Protein AF-A0A8J4Y0R9-F1 (afdb_monomer_lite)

Secondary structure (DSSP, 8-state):
---SS-HHHHHHHIIIIIIHHHHHTHHHHTT--HHHHHHHHHHHHHHHHHHHHTT---------HHHHHHHHHHHHHHHHHTS--GGGGGG------SSSS-PPP-

Organism: Chionoecetes opilio (NCBI:txid41210)

Radius of gyration: 20.31 Å; chains: 1; bounding box: 46×37×62 Å

Sequence (106 aa):
MSWLLDNQGLEILYKAQVRSSMEYACLGWGGAANKHLALLDKVQGRAVRLIRDSGAGRNHDSTAFSTARDVAGLTVMYKVHQQRVPHLHTLRQPLRRARLLQGPLP

Foldseek 3Di:
DPPPAQLVRLVVCCVPPVVCCLLQVLVVCVPPPVVVVVVSVVVVVVSVCVSVVSPPPDPDPCVDSVVSSVVNVVVLVCCVPPVVDPVCVVVNDDPPPDDPPPDDDD

pLDDT: mean 71.7, std 11.48, range [45.09, 85.5]

Structure (mmCIF, N/CA/C/O backbone):
data_AF-A0A8J4Y0R9-F1
#
_entry.id   AF-A0A8J4Y0R9-F1
#
loop_
_atom_site.group_PDB
_atom_site.id
_atom_site.type_symbol
_atom_site.label_atom_id
_atom_site.label_alt_id
_atom_site.label_comp_id
_atom_site.label_asym_id
_atom_site.label_entity_id
_atom_site.label_seq_id
_atom_site.pdbx_PDB_ins_code
_atom_site.Cartn_x
_atom_site.Cartn_y
_atom_site.Cartn_z
_atom_site.occupancy
_atom_site.B_iso_or_equiv
_atom_site.auth_seq_id
_atom_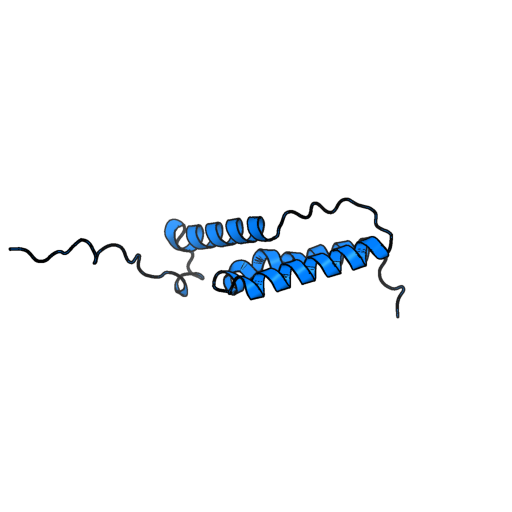site.auth_comp_id
_atom_site.auth_asym_id
_atom_site.auth_atom_id
_atom_site.pdbx_PDB_model_num
ATOM 1 N N . MET A 1 1 ? 5.019 13.049 -25.328 1.00 45.09 1 MET A N 1
ATOM 2 C CA . MET A 1 1 ? 5.161 13.325 -23.878 1.00 45.09 1 MET A CA 1
ATOM 3 C C . MET A 1 1 ? 5.657 12.070 -23.147 1.00 45.09 1 MET A C 1
ATOM 5 O O . MET A 1 1 ? 5.018 11.621 -22.211 1.00 45.09 1 MET A O 1
ATOM 9 N N . SER A 1 2 ? 6.757 11.452 -23.589 1.00 52.16 2 SER A N 1
ATOM 10 C CA . SER A 1 2 ? 7.227 10.146 -23.077 1.00 52.16 2 SER A CA 1
ATOM 11 C C . SER A 1 2 ? 8.657 10.175 -22.521 1.00 52.16 2 SER A C 1
ATOM 13 O O . SER A 1 2 ? 9.186 9.133 -22.169 1.00 52.16 2 SER A O 1
ATOM 15 N N . TRP A 1 3 ? 9.277 11.356 -22.423 1.00 54.25 3 TRP A N 1
ATOM 16 C CA . TRP A 1 3 ? 10.682 11.533 -22.025 1.00 54.25 3 TRP A CA 1
ATOM 17 C C . TRP A 1 3 ? 10.861 12.325 -20.718 1.00 54.25 3 TRP A C 1
ATOM 19 O O . TRP A 1 3 ? 11.980 12.661 -20.355 1.00 54.25 3 TRP A O 1
ATOM 29 N N . LEU A 1 4 ? 9.768 12.670 -20.023 1.00 60.53 4 LEU A N 1
ATOM 30 C CA . LEU A 1 4 ? 9.815 13.628 -18.908 1.00 60.53 4 LEU A CA 1
ATOM 31 C C . LEU A 1 4 ? 10.388 13.036 -17.609 1.00 60.53 4 LEU A C 1
ATOM 33 O O . LEU A 1 4 ? 10.838 13.782 -16.746 1.00 60.53 4 LEU A O 1
ATOM 37 N N . LEU A 1 5 ? 10.360 11.714 -17.443 1.00 66.88 5 LEU A N 1
ATOM 38 C CA . LEU A 1 5 ? 10.831 11.063 -16.225 1.00 66.88 5 LEU A CA 1
ATOM 39 C C . LEU A 1 5 ? 11.887 10.030 -16.583 1.00 66.88 5 LEU A C 1
ATOM 41 O O . LEU A 1 5 ? 11.588 9.023 -17.219 1.00 66.88 5 LEU A O 1
ATOM 45 N N . ASP A 1 6 ? 13.112 10.306 -16.144 1.00 75.25 6 ASP A N 1
ATOM 46 C CA . ASP A 1 6 ? 14.175 9.314 -16.086 1.00 75.25 6 ASP A CA 1
ATOM 47 C C . ASP A 1 6 ? 13.747 8.151 -15.173 1.00 75.25 6 ASP A C 1
ATOM 49 O O . ASP A 1 6 ? 12.881 8.303 -14.301 1.00 75.25 6 ASP A O 1
ATOM 53 N N . ASN A 1 7 ? 14.352 6.981 -15.343 1.00 75.06 7 ASN A N 1
ATOM 54 C CA . ASN A 1 7 ? 13.950 5.753 -14.648 1.00 75.06 7 ASN A CA 1
ATOM 55 C C . ASN A 1 7 ? 13.968 5.907 -13.125 1.00 75.06 7 ASN A C 1
ATOM 57 O O . ASN A 1 7 ? 13.086 5.421 -12.414 1.00 75.06 7 ASN A O 1
ATOM 61 N N . GLN A 1 8 ? 14.952 6.657 -12.635 1.00 75.94 8 GLN A N 1
ATOM 62 C CA . GLN A 1 8 ? 15.085 7.016 -11.232 1.00 75.94 8 GLN A CA 1
ATOM 63 C C . GLN A 1 8 ? 13.937 7.925 -10.758 1.00 75.94 8 GLN A C 1
ATOM 65 O O . GLN A 1 8 ? 13.454 7.781 -9.637 1.00 75.94 8 GLN A O 1
ATOM 70 N N . GLY A 1 9 ? 13.453 8.830 -11.611 1.00 80.31 9 GLY A N 1
ATOM 71 C CA . GLY A 1 9 ? 12.290 9.671 -11.327 1.00 80.31 9 GLY A CA 1
ATOM 72 C C . GLY A 1 9 ? 10.998 8.860 -11.235 1.00 80.31 9 GLY A C 1
ATOM 73 O O . GLY A 1 9 ? 10.195 9.086 -10.329 1.00 80.31 9 GLY A O 1
ATOM 74 N N . LEU A 1 10 ? 10.823 7.868 -12.115 1.00 79.56 10 LEU A N 1
ATOM 75 C CA . LEU A 1 10 ? 9.679 6.953 -12.074 1.00 79.56 10 LEU A CA 1
ATOM 76 C C . LEU A 1 10 ? 9.678 6.111 -10.788 1.00 79.56 10 LEU A C 1
ATOM 78 O O . LEU A 1 10 ? 8.640 5.939 -10.147 1.00 79.56 10 LEU A O 1
ATOM 82 N N . GLU A 1 11 ? 10.854 5.631 -10.384 1.00 80.38 11 GLU A N 1
ATOM 83 C CA . GLU A 1 11 ? 11.054 4.887 -9.144 1.00 80.38 11 GLU A CA 1
ATOM 84 C C . GLU A 1 11 ? 10.709 5.729 -7.906 1.00 80.38 11 GLU A C 1
ATOM 86 O O . GLU A 1 11 ? 9.976 5.276 -7.019 1.00 80.38 11 GLU A O 1
ATOM 91 N N . ILE A 1 12 ? 11.223 6.961 -7.847 1.00 83.25 12 ILE A N 1
ATOM 92 C CA . ILE A 1 12 ? 10.967 7.896 -6.746 1.00 83.25 12 ILE A CA 1
ATOM 93 C C . ILE A 1 12 ? 9.477 8.222 -6.671 1.00 83.25 12 ILE A C 1
ATOM 95 O O . ILE A 1 12 ? 8.894 8.152 -5.589 1.00 83.25 12 ILE A O 1
ATOM 99 N N . LEU A 1 13 ? 8.839 8.509 -7.807 1.00 84.62 13 LEU A N 1
ATOM 100 C CA . LEU A 1 13 ? 7.414 8.818 -7.864 1.00 84.62 13 LEU A CA 1
ATOM 101 C C . LEU A 1 13 ? 6.557 7.629 -7.410 1.00 84.62 13 LEU A C 1
ATOM 103 O O . LEU A 1 13 ? 5.622 7.796 -6.624 1.00 84.62 13 LEU A O 1
ATOM 107 N N . TYR A 1 14 ? 6.901 6.417 -7.855 1.00 84.62 14 TYR A N 1
ATOM 108 C CA . TYR A 1 14 ? 6.230 5.199 -7.415 1.00 84.62 14 TYR A CA 1
ATOM 109 C C . TYR A 1 14 ? 6.350 5.011 -5.898 1.00 84.62 14 TYR A C 1
ATOM 111 O O . TYR A 1 14 ? 5.343 4.776 -5.228 1.00 84.62 14 TYR A O 1
ATOM 119 N N . LYS A 1 15 ? 7.560 5.152 -5.342 1.00 82.12 15 LYS A N 1
ATOM 120 C CA . LYS A 1 15 ? 7.807 5.022 -3.899 1.00 82.12 15 LYS A CA 1
ATOM 121 C C . LYS A 1 15 ? 7.071 6.094 -3.086 1.00 82.12 15 LYS A C 1
ATOM 123 O O . LYS A 1 15 ? 6.445 5.768 -2.081 1.00 82.12 15 LYS A O 1
ATOM 128 N N . ALA A 1 16 ? 7.116 7.348 -3.526 1.00 84.69 16 ALA A N 1
ATOM 129 C CA . ALA A 1 16 ? 6.544 8.474 -2.795 1.00 84.69 16 ALA A CA 1
ATOM 130 C C . ALA A 1 16 ? 5.010 8.457 -2.792 1.00 84.69 16 ALA A C 1
ATOM 132 O O . ALA A 1 16 ? 4.396 8.659 -1.748 1.00 84.69 16 ALA A O 1
ATOM 133 N N . GLN A 1 17 ? 4.391 8.192 -3.945 1.00 85.44 17 GLN A N 1
ATOM 134 C CA . GLN A 1 17 ? 2.946 8.339 -4.108 1.00 85.44 17 GLN A CA 1
ATOM 135 C C . GLN A 1 17 ? 2.222 6.999 -3.952 1.00 85.44 17 GLN A C 1
ATOM 137 O O . GLN A 1 17 ? 1.350 6.834 -3.099 1.00 85.44 17 GLN A O 1
ATOM 142 N N . VAL A 1 18 ? 2.580 6.024 -4.791 1.00 83.44 18 VAL A N 1
ATOM 143 C CA . VAL A 1 18 ? 1.816 4.782 -4.954 1.00 83.44 18 VAL A CA 1
ATOM 144 C C . VAL A 1 18 ? 2.115 3.818 -3.811 1.00 83.44 18 VAL A C 1
ATOM 146 O O . VAL A 1 18 ? 1.192 3.317 -3.172 1.00 83.44 18 VAL A O 1
ATOM 149 N N . ARG A 1 19 ? 3.397 3.595 -3.507 1.00 82.00 19 ARG A N 1
ATOM 150 C CA . ARG A 1 19 ? 3.827 2.706 -2.422 1.00 82.00 19 ARG A CA 1
ATOM 151 C C . ARG A 1 19 ? 3.390 3.232 -1.056 1.00 82.00 19 ARG A C 1
ATOM 153 O O . ARG A 1 19 ? 2.775 2.475 -0.316 1.00 82.00 19 ARG A O 1
ATOM 160 N N . SER A 1 20 ? 3.593 4.521 -0.775 1.00 81.00 20 SER A N 1
ATOM 161 C CA . SER A 1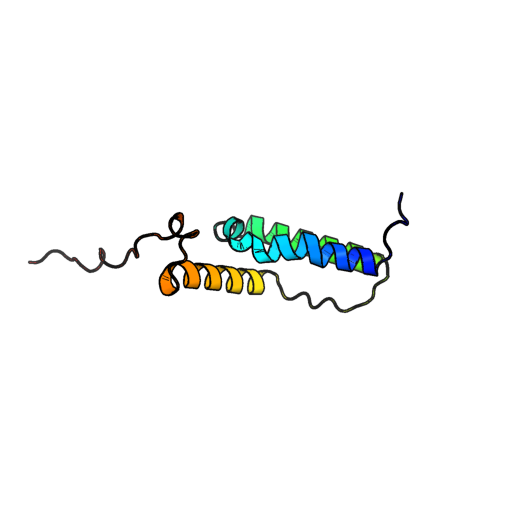 20 ? 3.104 5.158 0.458 1.00 81.00 20 SER A CA 1
ATOM 162 C C . SER A 1 20 ? 1.589 4.984 0.637 1.00 81.00 20 SER A C 1
ATOM 164 O O . SER A 1 20 ? 1.125 4.550 1.691 1.00 81.00 20 SER A O 1
ATOM 166 N N . SER A 1 21 ? 0.804 5.215 -0.421 1.00 81.25 21 SER A N 1
ATOM 167 C CA . SER A 1 21 ? -0.655 5.044 -0.365 1.00 81.25 21 SER A CA 1
ATOM 168 C C . SER A 1 21 ? -1.070 3.586 -0.135 1.00 81.25 21 SER A C 1
ATOM 170 O O . SER A 1 21 ? -2.019 3.325 0.599 1.00 81.25 21 SER A O 1
ATOM 172 N N . MET A 1 22 ? -0.367 2.621 -0.734 1.00 78.50 22 MET A N 1
ATOM 173 C CA . MET A 1 22 ? -0.658 1.193 -0.553 1.00 78.50 22 MET A CA 1
ATOM 174 C C . MET A 1 22 ? -0.193 0.647 0.812 1.00 78.50 22 MET A C 1
ATOM 176 O O . MET A 1 22 ? -0.845 -0.247 1.349 1.00 78.50 22 MET A O 1
ATOM 180 N N . GLU A 1 23 ? 0.892 1.175 1.391 1.00 75.50 23 GLU A N 1
ATOM 181 C CA . GLU A 1 23 ? 1.402 0.785 2.720 1.00 75.50 23 GLU A CA 1
ATOM 182 C C . GLU A 1 23 ? 0.574 1.402 3.856 1.00 75.50 23 GLU A C 1
ATOM 184 O O . GLU A 1 23 ? 0.168 0.696 4.781 1.00 75.50 23 GLU A O 1
ATOM 189 N N . TYR A 1 24 ? 0.283 2.705 3.782 1.00 71.69 24 TYR A N 1
ATOM 190 C CA . TYR A 1 24 ? -0.277 3.460 4.908 1.00 71.69 24 TYR A CA 1
ATOM 191 C C . TYR A 1 24 ? -1.798 3.645 4.872 1.00 71.69 24 TYR A C 1
ATOM 193 O O . TYR A 1 24 ? -2.383 4.007 5.893 1.00 71.69 24 TYR A O 1
ATOM 201 N N . ALA A 1 25 ? -2.491 3.315 3.776 1.00 72.38 25 ALA A N 1
ATOM 202 C CA . ALA A 1 25 ? -3.961 3.278 3.755 1.00 72.38 25 ALA A CA 1
ATOM 203 C C . ALA A 1 25 ? -4.547 2.022 4.438 1.00 72.38 25 ALA A C 1
ATOM 205 O O . ALA A 1 25 ? -5.669 1.608 4.142 1.00 72.38 25 ALA A O 1
ATOM 206 N N . CYS A 1 26 ? -3.809 1.399 5.362 1.00 65.19 26 CYS A N 1
ATOM 207 C CA . CYS A 1 26 ? -4.173 0.161 6.054 1.00 65.19 26 CYS A CA 1
ATOM 208 C C . CYS A 1 26 ? -5.554 0.220 6.731 1.00 65.19 26 CYS A C 1
ATOM 210 O O . CYS A 1 26 ? -6.219 -0.803 6.835 1.00 65.19 26 CYS A O 1
ATOM 212 N N . LEU A 1 27 ? -6.025 1.407 7.127 1.00 66.75 27 LEU A N 1
ATOM 213 C CA . LEU A 1 27 ? -7.378 1.614 7.653 1.00 66.75 27 LEU A CA 1
ATOM 214 C C . LEU A 1 27 ? -8.484 1.310 6.631 1.00 66.75 27 LEU A C 1
ATOM 216 O O . LEU A 1 27 ? -9.518 0.769 7.006 1.00 66.75 27 LEU A O 1
ATOM 220 N N . GLY A 1 28 ? -8.265 1.618 5.350 1.00 67.19 28 GLY A N 1
ATOM 221 C CA . GLY A 1 28 ? -9.201 1.275 4.276 1.00 67.19 28 GLY A CA 1
ATOM 222 C C . GLY A 1 28 ? -9.141 -0.203 3.886 1.00 67.19 28 GLY A C 1
ATOM 223 O O . GLY A 1 28 ? -10.143 -0.779 3.471 1.00 67.19 28 GLY A O 1
ATOM 224 N N . TRP A 1 29 ? -7.976 -0.836 4.056 1.00 67.19 29 TRP A N 1
ATOM 225 C CA . TRP A 1 29 ? -7.735 -2.217 3.624 1.00 67.19 29 TRP A CA 1
ATOM 226 C C . TRP A 1 29 ? -7.869 -3.264 4.731 1.00 67.19 29 TRP A C 1
ATOM 228 O O . TRP A 1 29 ? -8.010 -4.442 4.417 1.00 67.19 29 TRP A O 1
ATOM 238 N N . GLY A 1 30 ? -7.861 -2.869 6.006 1.00 66.56 30 GLY A N 1
ATOM 239 C CA . GLY A 1 30 ? -7.898 -3.786 7.151 1.00 66.56 30 GLY A CA 1
ATOM 240 C C . GLY A 1 30 ? -9.158 -4.656 7.226 1.00 66.56 30 GLY A C 1
ATOM 241 O O . GLY A 1 30 ? -9.150 -5.676 7.906 1.00 66.56 30 GLY A O 1
ATOM 242 N N . GLY A 1 31 ? -10.221 -4.281 6.506 1.00 65.81 31 GLY A N 1
ATOM 243 C CA . GLY A 1 31 ? -11.434 -5.084 6.318 1.00 65.81 31 GLY A CA 1
ATOM 244 C C . GLY A 1 31 ? -11.678 -5.539 4.874 1.00 65.81 31 GLY A C 1
ATOM 245 O O . GLY A 1 31 ? -12.739 -6.088 4.582 1.00 65.81 31 GLY A O 1
ATOM 246 N N . ALA A 1 32 ? -10.748 -5.289 3.949 1.00 71.56 32 ALA A N 1
ATOM 247 C CA . ALA A 1 32 ? -10.926 -5.642 2.547 1.00 71.56 32 ALA A CA 1
ATOM 248 C C . ALA A 1 32 ? -10.760 -7.153 2.335 1.00 71.56 32 ALA A C 1
ATOM 250 O O . ALA A 1 32 ? -9.867 -7.784 2.899 1.00 71.56 32 ALA A O 1
ATOM 251 N N . ALA A 1 33 ? -11.591 -7.748 1.474 1.00 74.38 33 ALA A N 1
ATOM 252 C CA . ALA A 1 33 ? -11.448 -9.162 1.139 1.00 74.38 33 ALA A CA 1
ATOM 253 C C . ALA A 1 33 ? -10.089 -9.438 0.470 1.00 74.38 33 ALA A C 1
ATOM 255 O O . ALA A 1 33 ? -9.607 -8.627 -0.325 1.00 74.38 33 ALA A O 1
ATOM 256 N N . ASN A 1 34 ? -9.525 -10.631 0.695 1.00 72.38 34 ASN A N 1
ATOM 257 C CA . ASN A 1 34 ? -8.242 -11.068 0.117 1.00 72.38 34 ASN A CA 1
ATOM 258 C C . ASN A 1 34 ? -8.148 -10.860 -1.407 1.00 72.38 34 ASN A C 1
ATOM 260 O O . ASN A 1 34 ? -7.074 -10.594 -1.940 1.00 72.38 34 ASN A O 1
ATOM 264 N N . LYS A 1 35 ? -9.284 -10.915 -2.116 1.00 76.44 35 LYS A N 1
ATOM 265 C CA . LYS A 1 35 ? -9.371 -10.626 -3.556 1.00 76.44 35 LYS A CA 1
ATOM 266 C C . LYS A 1 35 ? -8.941 -9.194 -3.904 1.00 76.44 35 LYS A C 1
ATOM 268 O O . LYS A 1 35 ? -8.273 -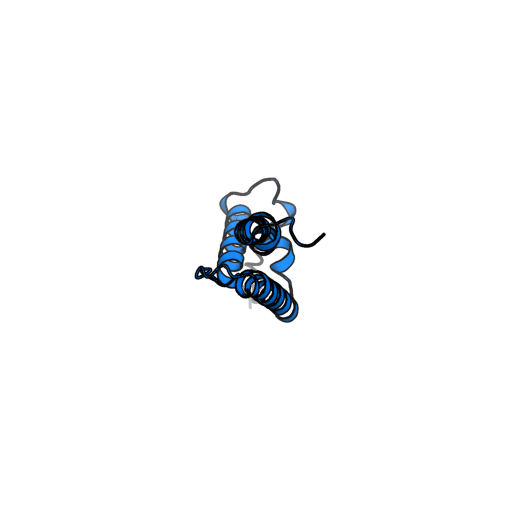9.005 -4.914 1.00 76.44 35 LYS A O 1
ATOM 273 N N . HIS A 1 36 ? -9.297 -8.204 -3.084 1.00 76.56 36 HIS A N 1
ATOM 274 C CA . HIS A 1 36 ? -8.902 -6.805 -3.280 1.00 76.56 36 HIS A CA 1
ATOM 275 C C . HIS A 1 36 ? -7.432 -6.581 -2.927 1.00 76.56 36 HIS A C 1
ATOM 277 O O . HIS A 1 36 ? -6.740 -5.849 -3.628 1.00 76.56 36 HIS A O 1
ATOM 283 N N . LEU A 1 37 ? -6.932 -7.273 -1.902 1.00 75.69 37 LEU A N 1
ATOM 284 C CA . LEU A 1 37 ? -5.514 -7.242 -1.543 1.00 75.69 37 LEU A CA 1
ATOM 285 C C . LEU A 1 37 ? -4.635 -7.787 -2.679 1.00 75.69 37 LEU A C 1
ATOM 287 O O . LEU A 1 37 ? -3.646 -7.160 -3.045 1.00 75.69 37 LEU A O 1
ATOM 291 N N . ALA A 1 38 ? -5.067 -8.872 -3.327 1.00 80.50 38 ALA A N 1
ATOM 292 C CA . ALA A 1 38 ? -4.386 -9.426 -4.495 1.00 80.50 38 ALA A CA 1
ATOM 293 C C . ALA A 1 38 ? -4.365 -8.468 -5.705 1.00 80.50 38 ALA A C 1
ATOM 295 O O . ALA A 1 38 ? -3.510 -8.599 -6.581 1.00 80.50 38 ALA A O 1
ATOM 296 N N . LEU A 1 39 ? -5.294 -7.506 -5.795 1.00 83.06 39 LEU A N 1
ATOM 297 C CA . LEU A 1 39 ? -5.240 -6.465 -6.828 1.00 83.06 39 LEU A CA 1
ATOM 298 C C . LEU A 1 39 ? -4.119 -5.458 -6.549 1.00 83.06 39 LEU A C 1
ATOM 300 O O . LEU A 1 39 ? -3.456 -5.041 -7.495 1.00 83.06 39 LEU A O 1
ATOM 304 N N . LEU A 1 40 ? -3.862 -5.115 -5.284 1.00 80.94 40 LEU A N 1
ATOM 305 C CA . LEU A 1 40 ? -2.751 -4.232 -4.903 1.00 80.94 40 LEU A CA 1
ATOM 306 C C . LEU A 1 40 ? -1.400 -4.869 -5.238 1.00 80.94 40 LEU A C 1
ATOM 308 O O . LEU A 1 40 ? -0.539 -4.220 -5.830 1.00 80.94 40 LEU A O 1
ATOM 312 N N . ASP A 1 41 ? -1.256 -6.168 -4.978 1.00 82.00 41 ASP A N 1
ATOM 313 C CA . ASP A 1 41 ? -0.040 -6.908 -5.329 1.00 82.00 41 ASP A CA 1
ATOM 314 C C . ASP A 1 41 ? 0.165 -6.954 -6.860 1.00 82.00 41 ASP A C 1
ATOM 316 O O . ASP A 1 41 ? 1.288 -6.847 -7.358 1.00 82.00 41 ASP A O 1
ATOM 320 N N . LYS A 1 42 ? -0.922 -7.012 -7.649 1.00 85.50 42 LYS A N 1
ATOM 321 C CA . LYS A 1 42 ? -0.854 -6.873 -9.117 1.00 85.50 42 LYS A CA 1
ATOM 322 C C . LYS A 1 42 ? -0.448 -5.466 -9.556 1.00 85.50 42 LYS A C 1
ATOM 324 O O . LYS A 1 42 ? 0.287 -5.343 -10.536 1.00 85.50 42 LYS A O 1
ATOM 329 N N . VAL A 1 43 ? -0.917 -4.419 -8.874 1.00 84.50 43 VAL A N 1
ATOM 330 C CA . VAL A 1 43 ? -0.513 -3.028 -9.150 1.00 84.50 43 VAL A CA 1
ATOM 331 C C . VAL A 1 43 ? 0.981 -2.853 -8.886 1.00 84.50 43 VAL A C 1
ATOM 333 O O . VAL A 1 43 ? 1.681 -2.337 -9.757 1.00 84.50 43 VAL A O 1
ATOM 336 N N . GLN A 1 44 ? 1.494 -3.371 -7.766 1.00 82.38 44 GLN A N 1
ATOM 337 C CA . GLN A 1 44 ? 2.934 -3.420 -7.505 1.00 82.38 44 GLN A CA 1
ATOM 338 C C . GLN A 1 44 ? 3.672 -4.175 -8.608 1.00 82.38 44 GLN A C 1
ATOM 340 O O . GLN A 1 44 ? 4.644 -3.663 -9.155 1.00 82.38 44 GLN A O 1
ATOM 345 N N . GLY A 1 45 ? 3.210 -5.378 -8.961 1.00 82.88 45 GLY A N 1
ATOM 346 C CA . GLY A 1 45 ? 3.845 -6.188 -9.999 1.00 82.88 45 GLY A CA 1
ATOM 347 C C . GLY A 1 45 ? 3.915 -5.463 -11.345 1.00 82.88 45 GLY A C 1
ATOM 348 O O . GLY A 1 45 ? 4.930 -5.538 -12.035 1.00 82.88 45 GLY A O 1
ATOM 349 N N . ARG A 1 46 ? 2.872 -4.705 -11.704 1.00 84.88 46 ARG A N 1
ATOM 350 C CA . ARG A 1 46 ? 2.867 -3.851 -12.901 1.00 84.88 46 ARG A CA 1
ATOM 351 C C . ARG A 1 46 ? 3.830 -2.675 -12.782 1.00 84.88 46 ARG A C 1
ATOM 353 O O . ARG A 1 46 ? 4.546 -2.410 -13.739 1.00 84.88 46 ARG A O 1
ATOM 360 N N . ALA A 1 47 ? 3.877 -2.000 -11.638 1.00 81.62 47 ALA A N 1
ATOM 361 C CA . ALA A 1 47 ? 4.784 -0.877 -11.423 1.00 81.62 47 ALA A CA 1
ATOM 362 C C . ALA A 1 47 ? 6.257 -1.311 -11.459 1.00 81.62 47 ALA A C 1
ATOM 364 O O . ALA A 1 47 ? 7.066 -0.681 -12.129 1.00 81.62 47 ALA A O 1
ATOM 365 N N . VAL A 1 48 ? 6.591 -2.434 -10.818 1.00 80.12 48 VAL A N 1
ATOM 366 C CA . VAL A 1 48 ? 7.940 -3.017 -10.856 1.00 80.12 48 VAL A CA 1
ATOM 367 C C . VAL A 1 48 ? 8.321 -3.414 -12.280 1.00 80.12 48 VAL A C 1
ATOM 369 O O . VAL A 1 48 ? 9.448 -3.160 -12.689 1.00 80.12 48 VAL A O 1
ATOM 372 N N . ARG A 1 49 ? 7.392 -3.991 -13.058 1.00 82.69 49 ARG A N 1
ATOM 373 C CA . ARG A 1 49 ? 7.622 -4.284 -14.483 1.00 82.69 49 ARG A CA 1
ATOM 374 C C . ARG A 1 49 ? 7.887 -3.018 -15.290 1.00 82.69 49 ARG A C 1
ATOM 376 O O . ARG A 1 49 ? 8.886 -2.973 -15.984 1.00 82.69 49 ARG A O 1
ATOM 383 N N . LEU A 1 50 ? 7.064 -1.981 -15.131 1.00 79.88 50 LEU A N 1
ATOM 384 C CA . LEU A 1 50 ? 7.270 -0.681 -15.779 1.00 79.88 50 LEU A CA 1
ATOM 385 C C . LEU A 1 50 ? 8.645 -0.085 -15.449 1.00 79.88 50 LEU A C 1
ATOM 387 O O . LEU A 1 50 ? 9.345 0.356 -16.349 1.00 79.88 50 LEU A O 1
ATOM 391 N N . ILE A 1 51 ? 9.067 -0.119 -14.183 1.00 76.50 51 ILE A N 1
ATOM 392 C CA . ILE A 1 51 ? 10.378 0.401 -13.759 1.00 76.50 51 ILE A CA 1
ATOM 393 C C . ILE A 1 51 ? 11.527 -0.459 -14.321 1.00 76.50 51 ILE A C 1
ATOM 395 O O . ILE A 1 51 ? 12.536 0.077 -14.779 1.00 76.50 51 ILE A O 1
ATOM 399 N N . ARG A 1 52 ? 11.369 -1.792 -14.332 1.00 72.88 52 ARG A N 1
ATOM 400 C CA . ARG A 1 52 ? 12.381 -2.746 -14.814 1.00 72.88 52 ARG A CA 1
ATOM 401 C C . ARG A 1 52 ? 12.552 -2.714 -16.331 1.00 72.88 52 ARG A C 1
ATOM 403 O O . ARG A 1 52 ? 13.686 -2.687 -16.798 1.00 72.88 52 ARG A O 1
ATOM 410 N N . ASP A 1 53 ? 11.452 -2.698 -17.078 1.00 69.38 53 ASP A N 1
ATOM 411 C CA . ASP A 1 53 ? 11.454 -2.632 -18.545 1.00 69.38 53 ASP A CA 1
ATOM 412 C C . ASP A 1 53 ? 12.055 -1.309 -19.043 1.00 69.38 53 ASP A C 1
ATOM 414 O O . ASP A 1 53 ? 12.549 -1.234 -20.164 1.00 69.38 53 ASP A O 1
ATOM 418 N N . SER A 1 54 ? 12.088 -0.285 -18.184 1.00 62.22 54 SER A N 1
ATOM 419 C CA . SER A 1 54 ? 12.706 1.004 -18.493 1.00 62.22 54 SER A CA 1
ATOM 420 C C . SER A 1 54 ? 14.233 1.028 -18.266 1.00 62.22 54 SER A C 1
ATOM 422 O O . SER A 1 54 ? 14.892 1.982 -18.663 1.00 62.22 54 SER A O 1
ATOM 424 N N . GLY A 1 55 ? 14.839 -0.032 -17.707 1.00 56.47 55 GLY A N 1
ATOM 425 C CA . GLY A 1 55 ? 16.302 -0.205 -17.628 1.00 56.47 55 GLY A CA 1
ATOM 426 C C . GLY A 1 55 ? 16.945 0.071 -16.262 1.00 56.47 55 GLY A C 1
ATOM 427 O O . GLY A 1 55 ? 18.157 -0.090 -16.116 1.00 56.47 55 GLY A O 1
ATOM 428 N N . ALA A 1 56 ? 16.172 0.426 -15.229 1.00 55.12 56 ALA A N 1
ATOM 429 C CA . ALA A 1 56 ? 16.687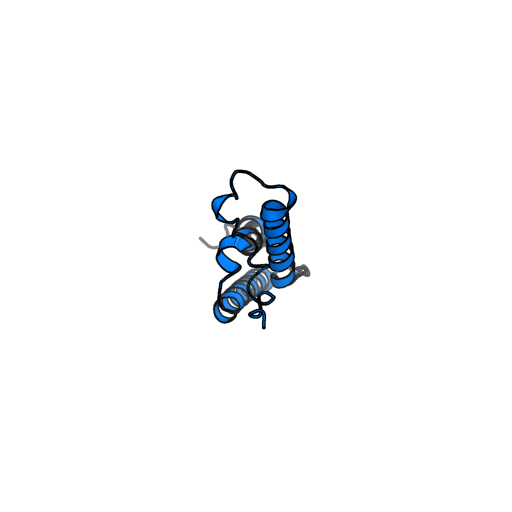 0.563 -13.863 1.00 55.12 56 ALA A CA 1
ATOM 430 C C . ALA A 1 56 ? 16.787 -0.807 -13.174 1.00 55.12 56 ALA A C 1
ATOM 432 O O . ALA A 1 56 ? 15.913 -1.241 -12.423 1.00 55.12 56 ALA A O 1
ATOM 433 N N . GLY A 1 57 ? 17.888 -1.508 -13.436 1.00 53.41 57 GLY A N 1
ATOM 434 C CA . GLY A 1 57 ? 18.297 -2.687 -12.682 1.00 53.41 57 GLY A CA 1
ATOM 435 C C . GLY A 1 57 ? 18.719 -2.317 -11.261 1.00 53.41 57 GLY A C 1
ATOM 436 O O . GLY A 1 57 ? 19.905 -2.211 -10.969 1.00 53.41 57 GLY A O 1
ATOM 437 N N . ARG A 1 58 ? 17.762 -2.147 -10.351 1.00 53.38 58 ARG A N 1
ATOM 438 C CA . ARG A 1 58 ? 18.013 -2.254 -8.911 1.00 53.38 58 ARG A CA 1
ATOM 439 C C . ARG A 1 58 ? 17.018 -3.238 -8.333 1.00 53.38 58 ARG A C 1
ATOM 441 O O . ARG A 1 58 ? 15.821 -3.143 -8.595 1.00 53.38 58 ARG A O 1
ATOM 448 N N . ASN A 1 59 ? 17.543 -4.200 -7.573 1.00 50.84 59 ASN A N 1
ATOM 449 C CA . ASN A 1 59 ? 16.761 -5.106 -6.743 1.00 50.84 59 ASN A CA 1
ATOM 450 C C . ASN A 1 59 ? 15.896 -4.249 -5.824 1.00 50.84 59 ASN A C 1
ATOM 452 O O . ASN A 1 59 ? 16.332 -3.765 -4.782 1.00 50.84 59 ASN A O 1
ATOM 456 N N . HIS A 1 60 ? 14.670 -3.998 -6.261 1.00 54.69 60 HIS A N 1
ATOM 457 C CA . HIS A 1 60 ? 13.651 -3.491 -5.389 1.00 54.69 60 HIS A CA 1
ATOM 458 C C . HIS A 1 60 ? 13.385 -4.595 -4.397 1.00 54.69 60 HIS A C 1
ATOM 460 O O . HIS A 1 60 ? 12.764 -5.596 -4.762 1.00 54.69 60 HIS A O 1
ATOM 466 N N . ASP A 1 61 ? 13.857 -4.388 -3.168 1.00 53.94 61 ASP A N 1
ATOM 467 C CA . ASP A 1 61 ? 13.376 -5.097 -1.997 1.00 53.94 61 ASP A CA 1
ATOM 468 C C . ASP A 1 61 ? 11.862 -4.938 -1.994 1.00 53.94 61 ASP A C 1
ATOM 470 O O . ASP A 1 61 ? 11.264 -3.943 -1.563 1.00 53.94 61 ASP A O 1
ATOM 474 N N . SER A 1 62 ? 11.249 -5.928 -2.626 1.00 53.91 62 SER A N 1
ATOM 475 C CA . SER A 1 62 ? 9.828 -6.120 -2.772 1.00 53.91 62 SER A CA 1
ATOM 476 C C . SER A 1 62 ? 9.389 -6.735 -1.461 1.00 53.91 62 SER A C 1
ATOM 478 O O . SER A 1 62 ? 8.868 -7.844 -1.428 1.00 53.91 62 SER A O 1
ATOM 480 N N . THR A 1 63 ? 9.688 -6.047 -0.357 1.00 55.59 63 THR A N 1
ATOM 481 C CA . THR A 1 63 ? 9.098 -6.354 0.931 1.00 55.59 63 THR A CA 1
ATOM 482 C C . THR A 1 63 ? 7.601 -6.357 0.689 1.00 55.59 63 THR A C 1
ATOM 484 O O . THR A 1 63 ? 7.021 -5.356 0.262 1.00 55.59 63 THR A O 1
ATOM 487 N N . ALA A 1 64 ? 7.010 -7.545 0.798 1.00 62.38 64 ALA A N 1
ATOM 488 C CA . ALA A 1 64 ? 5.623 -7.762 0.446 1.00 62.38 64 ALA A CA 1
ATOM 489 C C . ALA A 1 64 ? 4.771 -6.770 1.240 1.00 62.38 64 ALA A C 1
ATOM 491 O O . ALA A 1 64 ? 4.913 -6.674 2.462 1.00 62.38 64 ALA A O 1
ATOM 492 N N . PHE A 1 65 ? 3.868 -6.049 0.565 1.00 67.56 65 PHE A N 1
ATOM 493 C CA . PHE A 1 65 ? 2.978 -5.088 1.225 1.00 67.56 65 PHE A CA 1
ATOM 494 C C . PHE A 1 65 ? 2.212 -5.713 2.392 1.00 67.56 65 PHE A C 1
ATOM 496 O O . PHE A 1 65 ? 1.737 -4.976 3.246 1.00 67.56 65 PHE A O 1
ATOM 503 N N . SER A 1 66 ? 2.057 -7.041 2.427 1.00 68.00 66 SER A N 1
ATOM 504 C CA . SER A 1 66 ? 1.447 -7.752 3.552 1.00 68.00 66 SER A CA 1
ATOM 505 C C . SER A 1 66 ? 2.103 -7.377 4.879 1.00 68.00 66 SER A C 1
ATOM 507 O O . SER A 1 66 ? 1.412 -6.914 5.773 1.00 68.00 66 SER A O 1
ATOM 509 N N . THR A 1 67 ? 3.433 -7.455 4.988 1.00 73.38 67 THR A N 1
ATOM 510 C CA . THR A 1 67 ? 4.131 -7.184 6.254 1.00 73.38 67 THR A CA 1
ATOM 511 C C . THR A 1 67 ? 3.983 -5.726 6.683 1.00 73.38 67 THR A C 1
ATOM 513 O O . THR A 1 67 ? 3.720 -5.450 7.850 1.00 73.38 67 THR A O 1
ATOM 516 N N . ALA A 1 68 ? 4.096 -4.779 5.747 1.00 72.31 68 ALA A N 1
ATOM 517 C CA . ALA A 1 68 ? 3.891 -3.361 6.045 1.00 72.31 68 ALA A CA 1
ATOM 518 C C . ALA A 1 68 ? 2.442 -3.074 6.478 1.00 72.31 68 ALA A C 1
ATOM 520 O O . ALA A 1 68 ? 2.223 -2.329 7.434 1.00 72.31 68 ALA A O 1
ATOM 521 N N . ARG A 1 69 ? 1.457 -3.715 5.832 1.00 74.75 69 ARG A N 1
ATOM 522 C CA . ARG A 1 69 ? 0.036 -3.633 6.201 1.00 74.75 69 ARG A CA 1
ATOM 523 C C . ARG A 1 69 ? -0.227 -4.216 7.587 1.00 74.75 69 ARG A C 1
ATOM 525 O O . ARG A 1 69 ? -0.938 -3.586 8.366 1.00 74.75 69 ARG A O 1
ATOM 532 N N . ASP A 1 70 ? 0.366 -5.361 7.907 1.00 77.81 70 ASP A N 1
ATOM 533 C CA . ASP A 1 70 ? 0.219 -6.020 9.207 1.00 77.81 70 ASP A CA 1
ATOM 534 C C . ASP A 1 70 ? 0.801 -5.152 10.328 1.00 77.81 70 ASP A C 1
ATOM 536 O O . ASP A 1 70 ? 0.136 -4.899 11.335 1.00 77.81 70 ASP A O 1
ATOM 540 N N . VAL A 1 71 ? 2.007 -4.609 10.126 1.00 81.75 71 VAL A N 1
ATOM 541 C CA . VAL A 1 71 ? 2.648 -3.682 11.072 1.00 81.75 71 VAL A CA 1
ATOM 542 C C . VAL A 1 71 ? 1.824 -2.406 11.235 1.00 81.75 71 VAL A C 1
ATOM 544 O O . VAL A 1 71 ? 1.619 -1.948 12.362 1.00 81.75 71 VAL A O 1
ATOM 547 N N . ALA A 1 72 ? 1.316 -1.834 10.142 1.00 79.69 72 ALA A N 1
ATOM 548 C CA . ALA A 1 72 ? 0.490 -0.635 10.191 1.00 79.69 72 ALA A CA 1
ATOM 549 C C . ALA A 1 72 ? -0.845 -0.896 10.914 1.00 79.69 72 ALA A C 1
ATOM 551 O O . ALA A 1 72 ? -1.229 -0.121 11.791 1.00 79.69 72 ALA A O 1
ATOM 552 N N . GLY A 1 73 ? -1.506 -2.022 10.635 1.00 80.44 73 GLY A N 1
ATOM 553 C CA . GLY A 1 73 ? -2.723 -2.456 11.325 1.00 80.44 73 GLY A CA 1
ATOM 554 C C . GLY A 1 73 ? -2.507 -2.672 12.826 1.00 80.44 73 GLY A C 1
ATOM 555 O O . GLY A 1 73 ? -3.257 -2.131 13.641 1.00 80.44 73 GLY A O 1
ATOM 556 N N . LEU A 1 74 ? -1.440 -3.383 13.206 1.00 82.31 74 LEU A N 1
ATOM 557 C CA . LEU A 1 74 ? -1.040 -3.576 14.606 1.00 82.31 74 LEU A CA 1
ATOM 558 C C . LEU A 1 74 ? -0.737 -2.248 15.301 1.00 82.31 74 LEU A C 1
ATOM 560 O O . LEU A 1 74 ? -1.188 -2.020 16.422 1.00 82.31 74 LEU A O 1
ATOM 564 N N . THR A 1 75 ? -0.024 -1.347 14.626 1.00 84.19 75 THR A N 1
ATOM 565 C CA . THR A 1 75 ? 0.299 -0.014 15.148 1.00 84.19 75 THR A CA 1
ATOM 566 C C . THR A 1 75 ? -0.965 0.802 15.391 1.00 84.19 75 THR A C 1
ATOM 568 O O . THR A 1 75 ? -1.092 1.442 16.434 1.00 84.19 75 THR A O 1
ATOM 571 N N . VAL A 1 76 ? -1.928 0.768 14.468 1.00 81.94 76 VAL A N 1
ATOM 572 C CA . VAL A 1 76 ? -3.222 1.437 14.644 1.00 81.94 76 VAL A CA 1
ATOM 573 C C . VAL A 1 76 ? -3.981 0.838 15.826 1.00 81.94 76 VAL A C 1
ATOM 575 O O . VAL A 1 76 ? -4.423 1.589 16.692 1.00 81.94 76 VAL A O 1
ATOM 578 N N . MET A 1 77 ? -4.085 -0.491 15.923 1.00 80.38 77 MET A N 1
ATOM 579 C CA . MET A 1 77 ? -4.750 -1.154 17.052 1.00 80.38 77 MET A CA 1
ATOM 580 C C . MET A 1 77 ? -4.088 -0.816 18.390 1.00 80.38 77 MET A C 1
ATOM 582 O O . MET A 1 77 ? -4.775 -0.517 19.368 1.00 80.38 77 MET A O 1
ATOM 586 N N . TYR A 1 78 ? -2.756 -0.787 18.425 1.00 84.19 78 TYR A N 1
ATOM 587 C CA . TYR A 1 78 ? -1.990 -0.356 19.587 1.00 84.19 78 TYR A CA 1
ATOM 588 C C . TYR A 1 78 ? -2.305 1.100 19.957 1.00 84.19 78 TYR A C 1
ATOM 590 O O . TYR A 1 78 ? -2.589 1.401 21.116 1.00 84.19 78 TYR A O 1
ATOM 598 N N . LYS A 1 79 ? -2.345 2.010 18.977 1.00 84.94 79 LYS A N 1
ATOM 599 C CA . LYS A 1 79 ? -2.692 3.420 19.205 1.00 84.94 79 LYS A CA 1
ATOM 600 C C . LYS A 1 79 ? -4.129 3.610 19.698 1.00 84.94 79 LYS A C 1
ATOM 602 O O . LYS A 1 79 ? -4.365 4.438 20.576 1.00 84.94 79 LYS A O 1
ATOM 607 N N . VAL A 1 80 ? -5.075 2.829 19.176 1.00 83.75 80 VAL A N 1
ATOM 608 C CA . VAL A 1 80 ? -6.491 2.853 19.580 1.00 83.75 80 VAL A CA 1
ATOM 609 C C . VAL A 1 80 ? -6.665 2.349 21.014 1.00 83.75 80 VAL A C 1
ATOM 611 O O . VAL A 1 80 ? -7.347 2.990 21.817 1.00 83.75 80 VAL A O 1
ATOM 614 N N . HIS A 1 81 ? -6.052 1.213 21.356 1.00 80.00 81 HIS A N 1
ATOM 615 C CA . HIS A 1 81 ? -6.293 0.545 22.637 1.00 80.00 81 HIS A CA 1
ATOM 616 C C . HIS A 1 81 ? -5.369 1.005 23.768 1.00 80.00 81 HIS A C 1
ATOM 618 O O . HIS A 1 81 ? -5.853 1.209 24.883 1.00 80.00 81 HIS A O 1
ATOM 624 N N . GLN A 1 82 ? -4.072 1.168 23.495 1.00 83.06 82 GLN A N 1
ATOM 625 C CA . GLN A 1 82 ? -3.060 1.489 24.507 1.00 83.06 82 GLN A CA 1
ATOM 626 C C . GLN A 1 82 ? -2.827 2.996 24.623 1.00 83.06 82 GLN A C 1
ATOM 628 O O . GLN A 1 82 ? -2.966 3.550 25.708 1.00 83.06 82 GLN A O 1
ATOM 633 N N . GLN A 1 83 ? -2.540 3.685 23.512 1.00 81.75 83 GLN A N 1
ATOM 634 C CA . GLN A 1 83 ? -2.246 5.129 23.551 1.00 81.75 83 GLN A CA 1
ATOM 635 C C . GLN A 1 83 ? -3.495 6.021 23.603 1.00 81.75 83 GLN A C 1
ATOM 637 O O . GLN A 1 83 ? -3.378 7.204 23.910 1.00 81.75 83 GLN A O 1
ATOM 642 N N . ARG A 1 84 ? -4.687 5.469 23.327 1.00 79.56 84 ARG A N 1
ATOM 643 C CA . ARG A 1 84 ? -5.98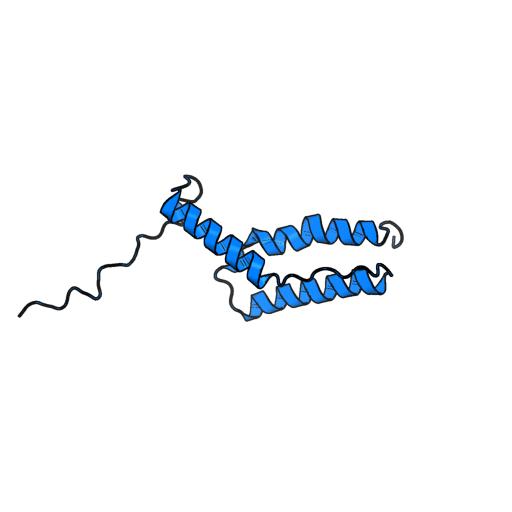8 6.167 23.387 1.00 79.56 84 ARG A CA 1
ATOM 644 C C . ARG A 1 84 ? -5.988 7.504 22.641 1.00 79.56 84 ARG A C 1
ATOM 646 O O . ARG A 1 84 ? -6.463 8.520 23.143 1.00 79.56 84 ARG A O 1
ATOM 653 N N . VAL A 1 85 ? -5.445 7.491 21.431 1.00 81.81 85 VAL A N 1
ATOM 654 C CA . VAL A 1 85 ? -5.283 8.696 20.617 1.00 81.81 85 VAL A CA 1
ATOM 655 C C . VAL A 1 85 ? -6.659 9.300 20.266 1.00 81.81 85 VAL A C 1
ATOM 657 O O . VAL A 1 85 ? -7.516 8.578 19.748 1.00 81.81 85 VAL A O 1
ATOM 660 N N . PRO A 1 86 ? -6.896 10.609 20.501 1.00 80.06 86 PRO A N 1
ATOM 661 C CA . PRO A 1 86 ? -8.237 11.204 20.445 1.00 80.06 86 PRO A CA 1
ATOM 662 C C . PRO A 1 86 ? -8.890 11.135 19.057 1.00 80.06 86 PRO A C 1
ATOM 664 O O . PRO A 1 86 ? -10.091 10.905 18.958 1.00 80.06 86 PRO A O 1
ATOM 667 N N . HIS A 1 87 ? -8.116 11.246 17.973 1.00 82.00 87 HIS A N 1
ATOM 668 C CA . HIS A 1 87 ? -8.650 11.184 16.605 1.00 82.00 87 HIS A CA 1
ATOM 669 C C . HIS A 1 87 ? -8.993 9.761 16.128 1.00 82.00 87 HIS A C 1
ATOM 671 O O . HIS A 1 87 ? -9.606 9.604 15.077 1.00 82.00 87 HIS A O 1
ATOM 677 N N . LEU A 1 88 ? -8.628 8.718 16.885 1.00 76.06 88 LEU A N 1
ATOM 678 C CA . LEU A 1 88 ? -8.989 7.325 16.590 1.00 76.06 88 LEU A CA 1
ATOM 679 C C . LEU A 1 88 ? -10.091 6.798 17.521 1.00 76.06 88 LEU A C 1
ATOM 681 O O . LEU A 1 88 ? -10.375 5.600 17.529 1.00 76.06 88 LEU A O 1
ATOM 685 N N . HIS A 1 89 ? -10.733 7.677 18.298 1.00 74.12 89 HIS A N 1
ATOM 686 C CA . HIS A 1 89 ? -11.760 7.289 19.265 1.00 74.12 89 HIS A CA 1
ATOM 687 C C . HIS A 1 89 ? -12.951 6.571 18.607 1.00 74.12 89 HIS A C 1
ATOM 689 O O . HIS A 1 89 ? -13.488 5.627 19.178 1.00 74.12 89 HIS A O 1
ATOM 695 N N . THR A 1 90 ? -13.316 6.947 17.377 1.00 76.31 90 THR A N 1
ATOM 696 C CA . THR A 1 90 ? -14.404 6.316 16.605 1.00 76.31 90 THR A CA 1
ATOM 697 C C . THR A 1 90 ? -14.130 4.847 16.268 1.00 76.31 90 THR A C 1
ATOM 699 O O . THR A 1 90 ? -15.060 4.055 16.159 1.00 76.31 90 THR A O 1
ATOM 702 N N . LEU A 1 91 ? -12.858 4.457 16.131 1.00 74.25 91 LEU A N 1
ATOM 703 C CA . LEU A 1 91 ? -12.459 3.071 15.848 1.00 74.25 91 LEU A CA 1
ATOM 704 C C . LEU A 1 91 ? -12.434 2.195 17.104 1.00 74.25 91 LEU A C 1
ATOM 706 O O . LEU A 1 91 ? -12.283 0.976 17.015 1.00 74.25 91 LEU A O 1
ATOM 710 N N . ARG A 1 92 ? -12.564 2.802 18.286 1.00 72.75 92 ARG A N 1
ATOM 711 C CA . ARG A 1 92 ? -12.519 2.102 19.560 1.00 72.75 92 ARG A CA 1
ATOM 712 C C . ARG A 1 92 ? -13.825 1.348 19.770 1.00 72.75 92 ARG A C 1
ATOM 714 O O . ARG A 1 92 ? -14.780 1.865 20.342 1.00 72.75 92 ARG A O 1
ATOM 721 N N . GLN A 1 93 ? -13.864 0.097 19.330 1.00 68.81 93 GLN A N 1
ATOM 722 C CA . GLN A 1 93 ? -14.948 -0.792 19.723 1.00 68.81 93 GLN A CA 1
ATOM 723 C C . GLN A 1 93 ? -14.764 -1.207 21.190 1.00 68.81 93 GLN A C 1
ATOM 725 O O . GLN A 1 93 ? -13.628 -1.446 21.623 1.00 68.81 93 GLN A O 1
ATOM 730 N N . PRO A 1 94 ? -15.848 -1.299 21.984 1.00 63.41 94 PRO A N 1
ATOM 731 C CA . PRO A 1 94 ? -15.760 -1.919 23.295 1.00 63.41 94 PRO A CA 1
ATOM 732 C C . PRO A 1 94 ? -15.219 -3.337 23.105 1.00 63.41 94 PRO A C 1
ATOM 734 O O . PRO A 1 94 ? -15.718 -4.089 22.265 1.00 63.41 94 PRO A O 1
ATOM 737 N N . LEU A 1 95 ? -14.176 -3.691 23.863 1.00 58.88 95 LEU A N 1
ATOM 738 C CA . LEU A 1 95 ? -13.653 -5.053 23.903 1.00 58.88 95 LEU A CA 1
ATOM 739 C C . LEU A 1 95 ? -14.833 -5.984 24.198 1.00 58.88 95 LEU A C 1
ATOM 741 O O . LEU A 1 95 ? -15.343 -6.002 25.317 1.00 58.88 95 LEU A O 1
ATOM 745 N N . ARG A 1 96 ? -15.284 -6.759 23.205 1.00 57.31 96 ARG A N 1
ATOM 746 C CA . ARG A 1 96 ? -16.248 -7.846 23.414 1.00 57.31 96 ARG A CA 1
ATOM 747 C C . ARG A 1 96 ? -15.545 -8.987 24.152 1.00 57.31 96 ARG A C 1
ATOM 749 O O . ARG A 1 96 ? -15.303 -10.053 23.602 1.00 57.31 96 ARG A O 1
ATOM 756 N N . ARG A 1 97 ? -15.186 -8.760 25.411 1.00 55.59 97 ARG A N 1
ATOM 757 C CA . ARG A 1 97 ? -14.806 -9.792 26.373 1.00 55.59 97 ARG A CA 1
ATOM 758 C C . ARG A 1 97 ? -15.731 -9.646 27.569 1.00 55.59 97 ARG A C 1
ATOM 760 O O . ARG A 1 97 ? -15.436 -8.850 28.446 1.00 55.59 97 ARG A O 1
ATOM 767 N N . ALA A 1 98 ? -16.854 -10.369 27.524 1.00 49.41 98 ALA A N 1
ATOM 768 C CA . ALA A 1 98 ? -17.608 -10.904 28.673 1.00 49.41 98 ALA A CA 1
ATOM 769 C C . ALA A 1 98 ? -19.076 -11.216 28.304 1.00 49.41 98 ALA A C 1
ATOM 771 O O . ALA A 1 98 ? -19.995 -10.644 28.875 1.00 49.41 98 ALA A O 1
ATOM 772 N N . ARG A 1 99 ? -19.337 -12.120 27.350 1.00 48.75 99 ARG A N 1
ATOM 773 C CA . ARG A 1 99 ? -20.674 -12.759 27.263 1.00 48.75 99 ARG A CA 1
ATOM 774 C C . ARG A 1 99 ? -20.674 -14.269 27.051 1.00 48.75 99 ARG A C 1
ATOM 776 O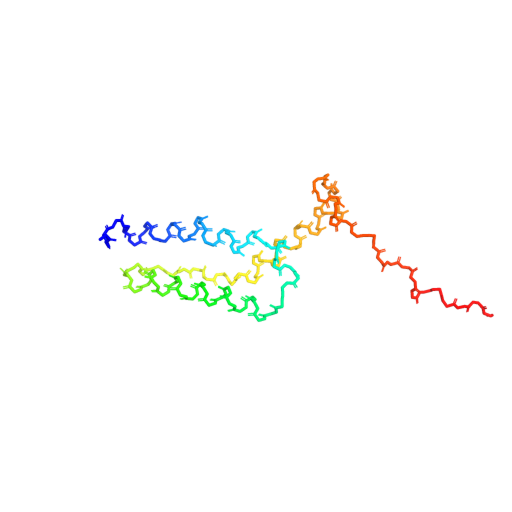 O . ARG A 1 99 ? -21.733 -14.866 27.125 1.00 48.75 99 ARG A O 1
ATOM 783 N N . LEU A 1 100 ? -19.514 -14.897 26.857 1.00 52.12 100 LEU A N 1
ATOM 784 C CA . LEU A 1 100 ? -19.419 -16.357 26.716 1.00 52.12 100 LEU A CA 1
ATOM 785 C C . LEU A 1 100 ? -19.036 -17.080 28.022 1.00 52.12 100 LEU A C 1
ATOM 787 O O . LEU A 1 100 ? -18.895 -18.292 28.012 1.00 52.12 100 LEU A O 1
ATOM 791 N N . LEU A 1 101 ? -18.882 -16.352 29.138 1.00 52.88 101 LEU A N 1
ATOM 792 C CA . LEU A 1 101 ? -18.616 -16.926 30.471 1.00 52.88 101 LEU A CA 1
ATOM 793 C C . LEU A 1 101 ? -19.745 -16.682 31.486 1.00 52.88 101 LEU A C 1
ATOM 795 O O . LEU A 1 101 ? -19.607 -17.052 32.644 1.00 52.88 101 LEU A O 1
ATOM 799 N N . GLN A 1 102 ? -20.871 -16.094 31.073 1.00 48.97 102 GLN A N 1
ATOM 800 C CA . GLN A 1 102 ? -22.099 -16.125 31.872 1.00 48.97 102 GLN A CA 1
ATOM 801 C C . GLN A 1 102 ? -22.946 -17.298 31.381 1.00 48.97 102 GLN A C 1
ATOM 803 O O . GLN A 1 102 ? -23.913 -17.124 30.644 1.00 48.97 102 GLN A O 1
ATOM 808 N N . GLY A 1 103 ? -22.516 -18.510 31.738 1.00 54.34 103 GLY A N 1
ATOM 809 C CA . GLY A 1 103 ? -23.437 -19.639 31.789 1.00 54.34 103 GLY A CA 1
ATOM 810 C C . GLY A 1 103 ? -24.505 -19.355 32.855 1.00 54.34 103 GLY A C 1
ATOM 811 O O . GLY A 1 103 ? -24.201 -18.673 33.839 1.00 54.34 103 GLY A O 1
ATOM 812 N N . PRO A 1 104 ? -25.755 -19.803 32.662 1.00 58.31 104 PRO A N 1
ATOM 813 C CA . PRO A 1 104 ? -26.780 -19.665 33.686 1.00 58.31 104 PRO A CA 1
ATOM 814 C C . PRO A 1 104 ? -26.348 -20.444 34.936 1.00 58.31 104 PRO A C 1
ATOM 816 O O . PRO A 1 104 ? -25.848 -21.559 34.810 1.00 58.31 104 PRO A O 1
ATOM 819 N N . LEU A 1 105 ? -26.525 -19.844 36.117 1.00 52.34 105 LEU A N 1
ATOM 820 C CA . LEU A 1 105 ? -26.511 -20.561 37.395 1.00 52.34 105 LEU A CA 1
ATOM 821 C C . LEU A 1 105 ? -27.724 -21.502 37.446 1.00 52.34 105 LEU A C 1
ATOM 823 O O . LEU A 1 105 ? -28.857 -21.026 37.330 1.00 52.34 105 LEU A O 1
ATOM 827 N N . PRO A 1 106 ? -27.487 -22.808 37.604 1.00 56.56 106 PRO A N 1
ATOM 828 C CA . PRO A 1 106 ? -28.244 -23.623 38.551 1.00 56.56 106 PRO A CA 1
ATOM 829 C C . PRO A 1 106 ? -27.358 -24.180 39.673 1.00 56.56 106 PRO A C 1
ATOM 831 O O . PRO A 1 106 ? -26.180 -24.516 39.406 1.00 56.56 106 PRO A O 1
#